Protein AF-A0A0A0JXG1-F1 (afdb_monomer)

pLDDT: mean 90.21, std 9.06, range [51.78, 97.31]

Mean predicted aligned error: 4.3 Å

Secondary structure (DSSP, 8-state):
-EEEEEEEE-TTTT--HHHHHHHHHHTT-EE-SS-PEEEEETTEEEEEEEEEEEPPPP-

Nearest PDB structures (foldseek):
  3k6r-assembly1_A  TM=4.150E-01  e=1.384E+00  Pyrococcus horikoshii
  6lrg-assembly1_B  TM=3.878E-01  e=3.042E+00  Nostoc sp. PCC 7120 = FACHB-418
  3a27-assembly1_A  TM=3.422E-01  e=3.042E+00  Methanocaldococcus jannaschii
  6juy-assembly1_A  TM=3.802E-01  e=3.875E+00  Synechocystis sp. PCC 6803 substr. Kazusa

Solvent-accessible surface area (backbone atoms only — not comparable to full-atom values): 3578 Å² total; per-residue (Å²): 102,80,44,77,50,79,49,73,48,34,60,88,82,57,55,48,69,69,58,47,50,48,53,34,44,76,73,50,31,37,77,73,58,99,70,61,49,79,46,78,56,96,90,38,74,26,36,41,30,57,30,34,29,74,52,76,78,84,126

Foldseek 3Di:
DKDKDKDKAACVPNPDPVSVQVVCVVVQKHFPDPAFDWDADPNGTITITIIMGDDPDDD

Structure (mmCIF, N/CA/C/O backbone):
data_AF-A0A0A0JXG1-F1
#
_entry.id   AF-A0A0A0JXG1-F1
#
loop_
_atom_site.group_PDB
_atom_site.id
_atom_site.type_symbol
_atom_site.label_atom_id
_atom_site.label_alt_id
_atom_site.label_comp_id
_atom_site.label_asym_id
_atom_site.label_entity_id
_atom_site.label_seq_id
_atom_site.pdbx_PDB_ins_code
_atom_site.Cartn_x
_atom_site.Cartn_y
_atom_site.Cartn_z
_atom_site.occupancy
_atom_site.B_iso_or_equiv
_atom_site.auth_seq_id
_atom_site.auth_comp_id
_atom_site.auth_asym_id
_atom_site.auth_atom_id
_atom_site.pdbx_PDB_model_num
ATOM 1 N N . MET A 1 1 ? 7.560 5.144 -20.740 1.00 87.38 1 MET A N 1
ATOM 2 C CA . MET A 1 1 ? 6.367 5.866 -20.238 1.00 87.38 1 MET A CA 1
ATOM 3 C C . MET A 1 1 ? 6.104 5.425 -18.804 1.00 87.38 1 MET A C 1
ATOM 5 O O . MET A 1 1 ? 6.259 4.237 -18.532 1.00 87.38 1 MET A O 1
ATOM 9 N N . LEU A 1 2 ? 5.784 6.348 -17.893 1.00 89.38 2 LEU A N 1
ATOM 10 C CA . LEU A 1 2 ? 5.420 6.004 -16.513 1.00 89.38 2 LEU A CA 1
ATOM 11 C C . LEU A 1 2 ? 3.915 5.749 -16.412 1.00 89.38 2 LEU A C 1
ATOM 13 O O . LEU A 1 2 ? 3.122 6.414 -17.072 1.00 89.38 2 LEU A O 1
ATOM 17 N N . GLU A 1 3 ? 3.554 4.767 -15.599 1.00 92.81 3 GLU A N 1
ATOM 18 C CA . GLU A 1 3 ? 2.187 4.473 -15.183 1.00 92.81 3 GLU A CA 1
ATOM 19 C C . GLU A 1 3 ? 2.054 4.820 -13.703 1.00 92.81 3 GLU A C 1
ATOM 21 O O . GLU A 1 3 ? 2.986 4.568 -12.938 1.00 92.81 3 GLU A O 1
ATOM 26 N N . TYR A 1 4 ? 0.923 5.406 -13.319 1.00 92.00 4 TYR A N 1
ATOM 27 C CA . TYR A 1 4 ? 0.637 5.858 -11.960 1.00 92.00 4 TYR A CA 1
ATOM 28 C C . TYR A 1 4 ? -0.661 5.219 -11.477 1.00 92.00 4 TYR A C 1
ATOM 30 O O . TYR A 1 4 ? -1.597 5.071 -12.262 1.00 92.00 4 TYR A O 1
ATOM 38 N N . ALA A 1 5 ? -0.715 4.866 -10.197 1.00 93.50 5 ALA A N 1
ATOM 39 C CA . ALA A 1 5 ? -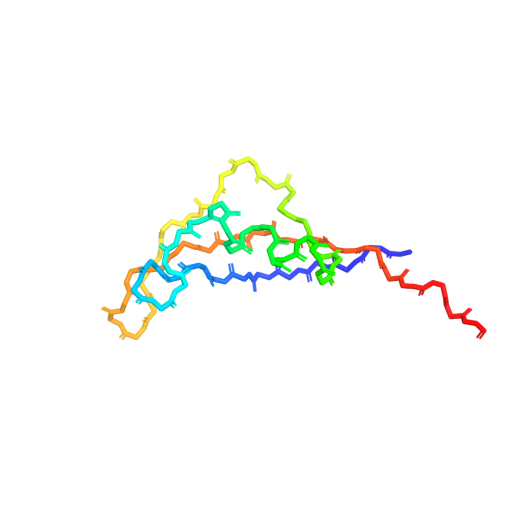1.904 4.313 -9.562 1.00 93.50 5 ALA A CA 1
ATOM 40 C C . ALA A 1 5 ? -1.984 4.730 -8.088 1.00 93.50 5 ALA A C 1
ATOM 42 O O . ALA A 1 5 ? -0.993 5.166 -7.493 1.00 93.50 5 ALA A O 1
ATOM 43 N N . LEU A 1 6 ? -3.178 4.582 -7.516 1.00 93.88 6 LEU A N 1
ATOM 44 C CA . LEU A 1 6 ? -3.400 4.622 -6.076 1.00 93.88 6 LEU A CA 1
ATOM 45 C C . LEU A 1 6 ? -3.560 3.185 -5.592 1.00 93.88 6 LEU A C 1
ATOM 47 O O . LEU A 1 6 ? -4.350 2.436 -6.165 1.00 93.88 6 LEU A O 1
ATOM 51 N N . MET A 1 7 ? -2.795 2.811 -4.575 1.00 94.88 7 MET A N 1
ATOM 52 C CA . MET A 1 7 ? -2.878 1.497 -3.945 1.00 94.88 7 MET A CA 1
ATOM 53 C C . MET A 1 7 ? -3.031 1.676 -2.445 1.00 94.88 7 MET A C 1
ATOM 55 O O . MET A 1 7 ? -2.395 2.552 -1.857 1.00 94.88 7 MET A O 1
ATOM 59 N N . ASP A 1 8 ? -3.895 0.866 -1.856 1.00 95.56 8 ASP A N 1
ATOM 60 C CA . ASP A 1 8 ? -4.237 0.947 -0.446 1.00 95.56 8 ASP A CA 1
ATOM 61 C C . ASP A 1 8 ? -3.513 -0.176 0.296 1.00 95.56 8 ASP A C 1
ATOM 63 O O . ASP A 1 8 ? -3.579 -1.329 -0.119 1.00 95.56 8 ASP A O 1
ATOM 67 N N . TYR A 1 9 ? -2.806 0.194 1.359 1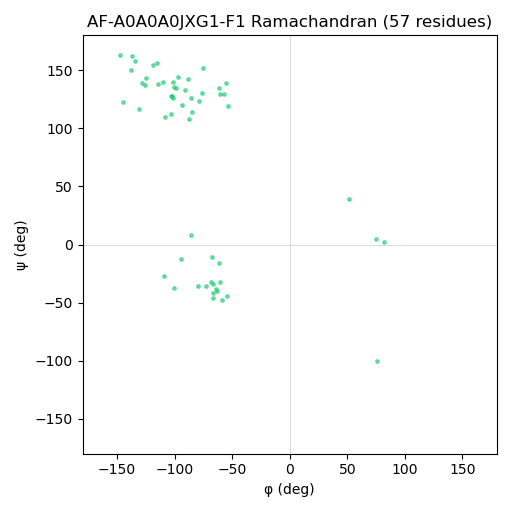.00 95.25 9 TYR A N 1
ATOM 68 C CA . TYR A 1 9 ? -2.263 -0.716 2.358 1.00 95.25 9 TYR A CA 1
ATOM 69 C C . TYR A 1 9 ? -3.270 -0.842 3.506 1.00 95.25 9 TYR A C 1
ATOM 71 O O . TYR A 1 9 ? -3.609 0.160 4.146 1.00 95.25 9 TYR A O 1
ATOM 79 N N . ASP A 1 10 ? -3.755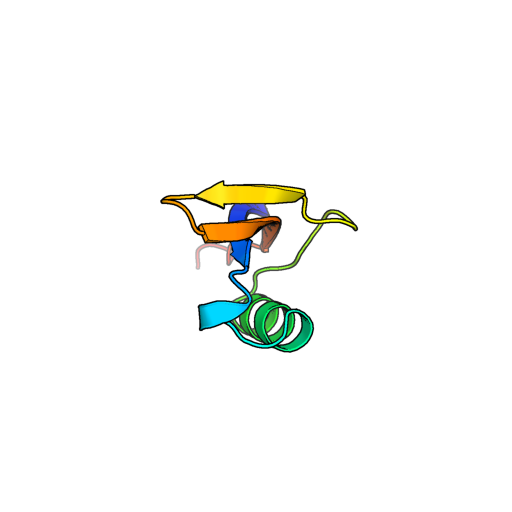 -2.047 3.776 1.00 95.81 10 ASP A N 1
ATOM 80 C CA . ASP A 1 10 ? -4.620 -2.361 4.913 1.00 95.81 10 ASP A CA 1
ATOM 81 C C . ASP A 1 10 ? -3.824 -3.187 5.942 1.00 95.81 10 ASP A C 1
ATOM 83 O O . ASP A 1 10 ? -3.542 -4.358 5.693 1.00 95.81 10 ASP A O 1
ATOM 87 N N . PRO A 1 11 ? -3.482 -2.637 7.123 1.00 94.88 11 PRO A N 1
ATOM 88 C CA . PRO A 1 11 ? -2.698 -3.359 8.129 1.00 94.88 11 PRO A CA 1
ATOM 89 C C . PRO A 1 11 ? -3.385 -4.627 8.661 1.00 94.88 11 PRO A C 1
ATOM 91 O O . PRO A 1 11 ? -2.729 -5.462 9.278 1.00 94.88 11 PRO A O 1
ATOM 94 N N . VAL A 1 12 ? -4.697 -4.793 8.452 1.00 94.44 12 VAL A N 1
ATOM 95 C CA . VAL A 1 12 ? -5.420 -6.010 8.851 1.00 94.44 12 VAL A CA 1
ATOM 96 C C . VAL A 1 12 ? -5.208 -7.147 7.850 1.00 94.44 12 VAL A C 1
ATOM 98 O O . VAL A 1 12 ? -5.153 -8.304 8.263 1.00 94.44 12 VAL A O 1
ATOM 101 N N . THR A 1 13 ? -5.112 -6.850 6.550 1.00 94.12 13 THR A N 1
ATOM 102 C CA . THR A 1 13 ? -4.973 -7.877 5.500 1.00 94.12 13 THR A CA 1
ATOM 103 C C . THR A 1 13 ? -3.547 -8.039 5.008 1.00 94.12 13 THR A C 1
ATOM 105 O O . THR A 1 13 ? -3.129 -9.160 4.738 1.00 94.12 13 THR A O 1
ATOM 108 N N . ASP A 1 14 ? -2.814 -6.935 4.912 1.00 94.62 14 ASP A N 1
ATOM 109 C CA . ASP A 1 14 ? -1.490 -6.875 4.294 1.00 94.62 14 ASP A CA 1
ATOM 110 C C . ASP A 1 14 ? -0.372 -7.039 5.336 1.00 94.62 14 ASP A C 1
ATOM 112 O O . ASP A 1 14 ? 0.780 -7.285 4.991 1.00 94.62 14 ASP A O 1
ATOM 116 N N . GLY A 1 15 ? -0.709 -6.945 6.627 1.00 95.00 15 GLY A N 1
ATOM 117 C CA . GLY A 1 15 ? 0.215 -7.197 7.727 1.00 95.00 15 GLY A CA 1
ATOM 118 C C . GLY A 1 15 ? 1.196 -6.052 7.951 1.00 95.00 15 GLY A C 1
ATOM 119 O O . GLY A 1 15 ? 0.850 -5.084 8.621 1.00 95.00 15 GLY A O 1
ATOM 120 N N . ASP A 1 16 ? 2.428 -6.193 7.459 1.00 95.06 16 ASP A N 1
ATOM 121 C CA . ASP A 1 16 ? 3.486 -5.188 7.603 1.00 95.06 16 ASP A CA 1
ATOM 122 C C . ASP A 1 16 ? 3.614 -4.324 6.343 1.00 95.06 16 ASP A C 1
ATOM 124 O O . ASP A 1 16 ? 3.654 -4.807 5.211 1.00 95.06 16 ASP A O 1
ATOM 128 N N . GLU A 1 17 ? 3.721 -3.013 6.544 1.00 93.25 17 GLU A N 1
ATOM 129 C CA . GLU A 1 17 ? 3.760 -2.050 5.446 1.00 93.25 17 GLU A CA 1
ATOM 130 C C . GLU A 1 17 ? 5.041 -2.152 4.607 1.00 93.25 17 GLU A C 1
ATOM 132 O O . GLU A 1 17 ? 5.016 -1.888 3.402 1.00 93.25 17 GLU A O 1
ATOM 137 N N . ALA A 1 18 ? 6.172 -2.520 5.216 1.00 92.25 18 ALA A N 1
ATOM 138 C CA . ALA A 1 18 ? 7.421 -2.681 4.484 1.00 92.25 18 ALA A CA 1
ATOM 139 C C . ALA A 1 18 ? 7.397 -3.947 3.622 1.00 92.25 18 ALA A C 1
ATOM 141 O O . ALA A 1 18 ? 7.921 -3.920 2.507 1.00 92.25 18 ALA A O 1
ATOM 142 N N . ASP A 1 19 ? 6.769 -5.022 4.096 1.00 95.00 19 ASP A N 1
ATOM 143 C CA . ASP A 1 19 ? 6.564 -6.237 3.303 1.00 95.00 19 ASP A CA 1
ATOM 144 C C . ASP A 1 19 ? 5.607 -5.990 2.134 1.00 95.00 19 ASP A C 1
ATOM 146 O O . ASP A 1 19 ? 5.968 -6.266 0.987 1.00 95.00 19 ASP A O 1
ATOM 150 N N . TRP A 1 20 ? 4.477 -5.325 2.376 1.00 94.88 20 TRP A N 1
ATOM 151 C CA . TRP A 1 20 ? 3.583 -4.860 1.312 1.00 94.88 20 TRP A CA 1
ATOM 152 C C . TRP A 1 20 ? 4.318 -3.999 0.267 1.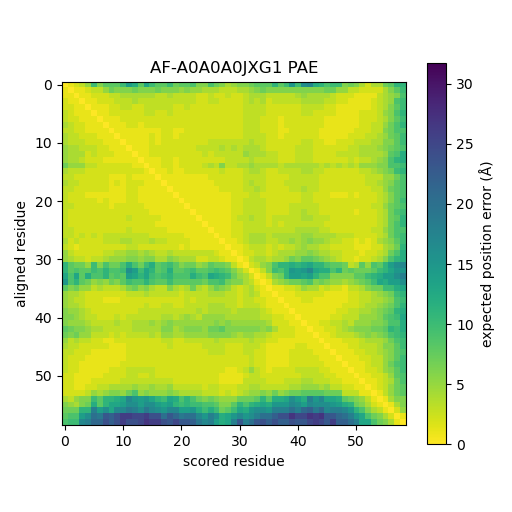00 94.88 20 TRP A C 1
ATOM 154 O O . TRP A 1 20 ? 4.184 -4.199 -0.944 1.00 94.88 20 TRP A O 1
ATOM 164 N N . ALA A 1 21 ? 5.172 -3.067 0.707 1.00 92.50 21 ALA A N 1
ATOM 165 C CA . ALA A 1 21 ? 5.949 -2.225 -0.202 1.00 92.50 21 ALA A CA 1
ATOM 166 C C . ALA A 1 21 ? 6.991 -3.023 -1.012 1.00 92.50 21 ALA A C 1
ATOM 168 O O . ALA A 1 21 ? 7.248 -2.690 -2.173 1.00 92.50 21 ALA A O 1
ATOM 169 N N . ARG A 1 22 ? 7.583 -4.079 -0.434 1.00 92.81 22 ARG A N 1
ATOM 170 C CA . ARG A 1 22 ? 8.483 -5.001 -1.150 1.00 92.81 22 ARG A CA 1
ATOM 171 C C . ARG A 1 22 ? 7.733 -5.801 -2.209 1.00 92.81 22 ARG A C 1
ATOM 173 O O . ARG A 1 22 ? 8.245 -5.952 -3.316 1.00 92.81 22 ARG A O 1
ATOM 180 N N . GLU A 1 23 ? 6.528 -6.275 -1.905 1.00 94.19 23 GLU A N 1
ATOM 181 C CA . GLU A 1 23 ? 5.678 -6.975 -2.872 1.00 94.19 23 GLU A CA 1
ATOM 182 C C . GLU A 1 23 ? 5.272 -6.065 -4.034 1.00 94.19 23 GLU A C 1
ATOM 184 O O . GLU A 1 23 ? 5.304 -6.483 -5.196 1.00 94.19 23 GLU A O 1
ATOM 189 N N . LEU A 1 24 ? 4.959 -4.796 -3.759 1.00 92.94 24 LEU A N 1
ATOM 190 C CA . LEU A 1 24 ? 4.742 -3.808 -4.813 1.00 92.94 24 LEU A CA 1
ATOM 191 C C . LEU A 1 24 ? 5.966 -3.653 -5.716 1.00 92.94 24 LEU A C 1
ATOM 193 O O . LEU A 1 24 ? 5.815 -3.705 -6.941 1.00 92.94 24 LEU A O 1
ATOM 197 N N . ASP A 1 25 ? 7.163 -3.507 -5.137 1.00 92.44 25 ASP A N 1
ATOM 198 C CA . ASP A 1 25 ? 8.401 -3.354 -5.914 1.00 92.44 25 ASP A CA 1
ATOM 199 C C . ASP A 1 25 ? 8.700 -4.602 -6.750 1.00 92.44 25 ASP A C 1
ATOM 201 O O . ASP A 1 25 ? 9.065 -4.481 -7.922 1.00 92.44 25 ASP A O 1
ATOM 205 N N . ALA A 1 26 ? 8.439 -5.797 -6.212 1.00 93.12 26 ALA A N 1
ATOM 206 C CA . ALA A 1 26 ? 8.537 -7.054 -6.953 1.00 93.12 26 ALA A CA 1
ATOM 207 C C . ALA A 1 26 ? 7.578 -7.103 -8.161 1.00 93.12 26 ALA A C 1
ATOM 209 O O . ALA A 1 26 ? 7.923 -7.653 -9.206 1.00 93.12 26 ALA A O 1
ATOM 210 N N . ASN A 1 27 ? 6.412 -6.454 -8.063 1.00 90.69 27 ASN A N 1
ATOM 211 C CA . ASN A 1 27 ? 5.454 -6.269 -9.162 1.00 90.69 27 ASN A CA 1
ATOM 212 C C . ASN A 1 27 ? 5.758 -5.038 -10.048 1.00 90.69 27 ASN A C 1
ATOM 214 O O . ASN A 1 27 ? 4.965 -4.660 -10.921 1.00 90.69 27 ASN A O 1
ATOM 218 N N . GLY A 1 28 ? 6.910 -4.399 -9.836 1.00 93.25 28 GLY A N 1
ATOM 219 C CA . GLY A 1 28 ? 7.397 -3.245 -10.584 1.00 93.25 28 GLY A CA 1
ATOM 220 C C . GLY A 1 28 ? 6.814 -1.901 -10.144 1.00 93.25 28 GLY A C 1
ATOM 221 O O . GLY A 1 28 ? 7.146 -0.878 -10.750 1.00 93.25 28 GLY A O 1
ATOM 222 N N . TRP A 1 29 ? 5.960 -1.877 -9.120 1.00 94.62 29 TRP A N 1
ATOM 223 C CA . TRP A 1 29 ? 5.362 -0.670 -8.557 1.00 94.62 29 TRP A CA 1
ATOM 224 C C . TRP A 1 29 ? 6.212 -0.108 -7.424 1.00 94.62 29 TRP A C 1
ATOM 226 O O . TRP A 1 29 ? 6.615 -0.810 -6.513 1.00 94.62 29 TRP A O 1
ATOM 236 N N . ARG A 1 30 ? 6.454 1.201 -7.441 1.00 91.00 30 ARG A N 1
ATOM 237 C CA . ARG A 1 30 ? 7.215 1.889 -6.394 1.00 91.00 30 ARG A CA 1
ATOM 238 C C . ARG A 1 30 ? 6.419 3.037 -5.823 1.00 91.00 30 ARG A C 1
ATOM 240 O O . ARG A 1 30 ? 5.850 3.826 -6.583 1.00 91.00 30 ARG A O 1
ATOM 247 N N . THR A 1 31 ? 6.448 3.183 -4.504 1.00 87.88 31 THR A N 1
ATOM 248 C CA . THR A 1 31 ? 6.003 4.409 -3.842 1.00 87.88 31 THR A CA 1
ATOM 249 C C . THR A 1 31 ? 6.874 5.572 -4.332 1.00 87.88 31 THR A C 1
ATOM 251 O O . THR A 1 31 ? 8.097 5.469 -4.437 1.00 87.88 31 THR A O 1
ATOM 254 N N . TRP A 1 32 ? 6.241 6.664 -4.764 1.00 78.56 32 TRP A N 1
ATOM 255 C CA . TRP A 1 32 ? 6.957 7.833 -5.304 1.00 78.56 32 TRP A CA 1
ATOM 256 C C . TRP A 1 32 ? 6.913 9.045 -4.370 1.00 78.56 32 TRP A C 1
ATOM 258 O O . TRP A 1 32 ? 7.841 9.850 -4.388 1.00 78.56 32 TRP A O 1
ATOM 268 N N . HIS A 1 33 ? 5.880 9.152 -3.531 1.00 74.75 33 HIS A N 1
ATOM 269 C CA . HIS A 1 33 ? 5.820 10.133 -2.449 1.00 74.75 33 HIS A CA 1
ATOM 270 C C . HIS A 1 33 ? 6.257 9.504 -1.129 1.00 74.75 33 HIS A C 1
ATOM 272 O O . HIS A 1 33 ? 5.954 8.344 -0.868 1.00 74.75 33 HIS A O 1
ATOM 278 N N . GLY A 1 34 ? 6.944 10.287 -0.292 1.00 73.69 34 GLY A N 1
ATOM 279 C CA . GLY A 1 34 ? 7.491 9.819 0.986 1.00 73.69 34 GLY A CA 1
ATOM 280 C C . GLY A 1 34 ? 6.446 9.449 2.043 1.00 73.69 34 GLY A C 1
ATOM 281 O O . GLY A 1 34 ? 6.806 8.862 3.058 1.00 73.69 34 GLY A O 1
ATOM 282 N N . THR A 1 35 ? 5.166 9.767 1.833 1.00 82.88 35 THR A N 1
ATOM 283 C CA . THR A 1 35 ? 4.103 9.485 2.803 1.00 82.88 35 THR A CA 1
ATOM 284 C C . THR A 1 35 ? 2.783 9.117 2.124 1.00 82.88 35 THR A C 1
ATOM 286 O O . THR A 1 35 ? 2.223 9.898 1.356 1.00 82.88 35 THR A O 1
ATOM 289 N N . GLY A 1 36 ? 2.255 7.934 2.448 1.00 88.56 36 GLY A N 1
ATOM 290 C CA . GLY A 1 36 ? 0.859 7.578 2.196 1.00 88.56 36 GLY A CA 1
ATOM 291 C C . GLY A 1 36 ? -0.082 8.268 3.186 1.00 88.56 36 GLY A C 1
ATOM 292 O O . GLY A 1 36 ? 0.310 8.561 4.323 1.00 88.56 36 GLY A O 1
ATOM 293 N N . VAL A 1 37 ? -1.325 8.507 2.766 1.00 94.19 37 VAL A N 1
ATOM 294 C CA . VAL A 1 37 ? -2.370 9.161 3.571 1.00 94.19 37 VAL A CA 1
ATOM 295 C C 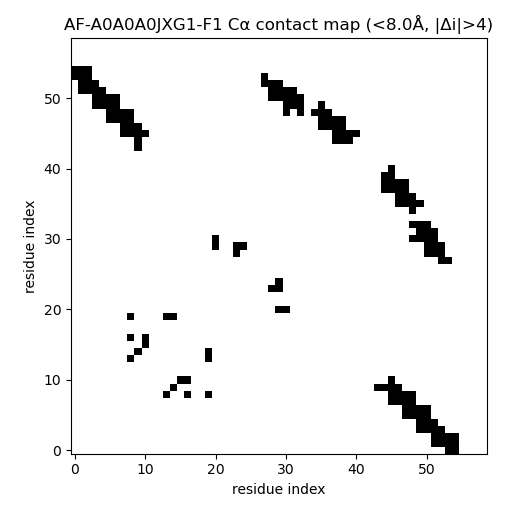. VAL A 1 37 ? -3.328 8.129 4.158 1.00 94.19 37 VAL A C 1
ATOM 297 O O . VAL A 1 37 ? -3.759 7.214 3.463 1.00 94.19 37 VAL A O 1
ATOM 300 N N . TRP A 1 38 ? -3.677 8.268 5.436 1.00 95.75 38 TRP A N 1
ATOM 301 C CA . TRP A 1 38 ? -4.690 7.414 6.059 1.00 95.75 38 TRP A CA 1
ATOM 302 C C . TRP A 1 38 ? -6.090 7.848 5.626 1.00 95.75 38 TRP A C 1
ATOM 304 O O . TRP A 1 38 ? -6.423 9.028 5.718 1.00 95.75 38 TRP A O 1
ATOM 314 N N . VAL A 1 39 ? -6.900 6.892 5.178 1.00 96.50 39 VAL A N 1
ATOM 315 C CA . VAL A 1 39 ? -8.289 7.089 4.750 1.00 96.50 39 VAL A CA 1
ATOM 316 C C . VAL A 1 39 ? -9.172 5.967 5.294 1.00 96.50 39 VAL A C 1
ATOM 318 O O . VAL A 1 39 ? -8.682 4.910 5.694 1.00 96.50 39 VAL A O 1
ATOM 321 N N . GLU A 1 40 ? -10.481 6.198 5.307 1.00 97.31 40 GLU A N 1
ATOM 322 C CA . GLU A 1 40 ? -11.468 5.171 5.630 1.00 97.31 40 GLU A CA 1
ATOM 323 C C . GLU A 1 40 ? -12.106 4.642 4.341 1.00 97.31 40 GLU A C 1
ATOM 325 O O . GLU A 1 40 ? -12.604 5.416 3.521 1.00 97.31 40 GLU A O 1
ATOM 330 N N . VAL A 1 41 ? -12.075 3.324 4.145 1.00 93.56 41 VAL A N 1
ATOM 331 C CA . VAL A 1 41 ? -12.687 2.634 3.002 1.00 93.56 41 VAL A CA 1
ATOM 332 C C . VAL A 1 41 ? -13.513 1.477 3.546 1.00 93.56 41 VAL A C 1
ATOM 334 O O . VAL A 1 41 ? -12.972 0.568 4.169 1.00 93.56 41 VAL A O 1
ATOM 337 N N . ASN A 1 42 ? -14.832 1.508 3.333 1.00 92.38 42 ASN A N 1
ATOM 338 C CA . ASN A 1 42 ? -15.766 0.484 3.825 1.00 92.38 42 ASN A CA 1
ATOM 339 C C . ASN A 1 42 ? -15.616 0.189 5.337 1.00 92.38 42 ASN A C 1
ATOM 341 O O . ASN A 1 42 ? -15.655 -0.967 5.754 1.00 92.38 42 ASN A O 1
ATOM 345 N N . GLY A 1 43 ? -15.390 1.227 6.153 1.00 92.56 43 GLY A N 1
ATOM 346 C CA . GLY A 1 43 ? -15.186 1.102 7.603 1.00 92.56 43 GLY A CA 1
ATOM 347 C C . GLY A 1 43 ? -13.815 0.561 8.024 1.00 92.56 43 GLY A C 1
ATOM 348 O O . GLY A 1 43 ? -13.584 0.350 9.213 1.00 92.56 43 GLY A O 1
ATOM 349 N N . ARG A 1 44 ? -12.890 0.336 7.081 1.00 93.44 44 ARG A N 1
ATOM 350 C CA . ARG A 1 44 ? -11.500 -0.034 7.368 1.00 93.44 44 ARG A CA 1
ATOM 351 C C . ARG A 1 44 ? -10.581 1.160 7.216 1.00 93.44 44 ARG A C 1
ATOM 353 O O . ARG A 1 44 ? -10.704 1.945 6.275 1.00 93.44 44 ARG A O 1
ATOM 360 N N . ARG A 1 45 ? -9.627 1.268 8.135 1.00 96.56 45 ARG A N 1
ATOM 361 C CA . ARG A 1 45 ? -8.584 2.285 8.088 1.00 96.56 45 ARG A CA 1
ATOM 362 C C . ARG A 1 45 ? -7.420 1.767 7.252 1.00 96.56 45 ARG A C 1
ATOM 364 O O . ARG A 1 45 ? -6.671 0.913 7.711 1.00 96.56 45 ARG A O 1
ATOM 371 N N . VAL A 1 46 ? -7.264 2.325 6.058 1.00 96.75 46 VAL A N 1
ATOM 372 C CA . VAL A 1 46 ? -6.219 1.945 5.098 1.00 96.75 46 VAL A CA 1
ATOM 373 C C . VAL A 1 46 ? -5.307 3.131 4.811 1.00 96.75 46 VAL A C 1
ATOM 375 O O . VAL A 1 46 ? -5.711 4.291 4.947 1.00 96.75 46 VAL A O 1
ATOM 378 N N . ARG A 1 47 ? -4.064 2.866 4.417 1.00 96.00 47 ARG A N 1
ATOM 379 C CA . ARG A 1 47 ? -3.116 3.892 3.994 1.00 96.00 47 ARG A CA 1
ATOM 380 C C . ARG A 1 47 ? -2.994 3.889 2.481 1.00 96.00 47 ARG A C 1
ATOM 382 O O . ARG A 1 47 ? -2.476 2.955 1.883 1.00 96.00 47 ARG A O 1
ATOM 389 N N . ARG A 1 48 ? -3.463 4.962 1.860 1.00 95.81 48 ARG A N 1
ATOM 390 C CA . ARG A 1 48 ? -3.436 5.142 0.414 1.00 95.81 48 ARG A CA 1
ATOM 391 C C . ARG A 1 48 ? -2.107 5.722 -0.037 1.00 95.81 48 ARG A C 1
ATOM 393 O O . ARG A 1 48 ? -1.697 6.799 0.405 1.00 95.81 48 ARG A O 1
ATOM 400 N N . TRP A 1 49 ? -1.474 5.042 -0.980 1.00 95.31 49 TRP A N 1
ATOM 401 C CA . TRP A 1 49 ? -0.185 5.395 -1.553 1.00 95.31 49 TRP A CA 1
ATOM 402 C C . TRP A 1 49 ? -0.306 5.759 -3.027 1.00 95.31 49 TRP A C 1
ATOM 404 O O . TRP A 1 49 ? -0.976 5.086 -3.806 1.00 95.31 49 TRP A O 1
ATOM 414 N N . SER A 1 50 ? 0.409 6.812 -3.424 1.00 94.19 50 SER A N 1
ATOM 415 C CA . SER A 1 50 ? 0.671 7.101 -4.835 1.00 94.19 50 SER A CA 1
ATOM 416 C C . SER A 1 50 ? 1.883 6.304 -5.301 1.00 94.19 50 SER A C 1
ATOM 418 O O . SER A 1 50 ? 3.013 6.547 -4.857 1.00 94.19 50 SER A O 1
ATOM 420 N N . VAL A 1 51 ? 1.644 5.371 -6.216 1.00 94.19 51 VAL A N 1
ATOM 421 C CA . VAL A 1 51 ? 2.666 4.476 -6.757 1.00 94.19 51 VAL A CA 1
ATOM 422 C C . VAL A 1 51 ? 2.883 4.727 -8.242 1.00 94.19 51 VAL A C 1
ATOM 424 O O . VAL A 1 51 ? 2.013 5.240 -8.949 1.00 94.19 51 VAL A O 1
ATOM 427 N N . ARG A 1 52 ? 4.067 4.359 -8.729 1.00 93.69 52 ARG A N 1
ATOM 428 C CA . ARG A 1 52 ? 4.409 4.415 -10.149 1.00 93.69 52 A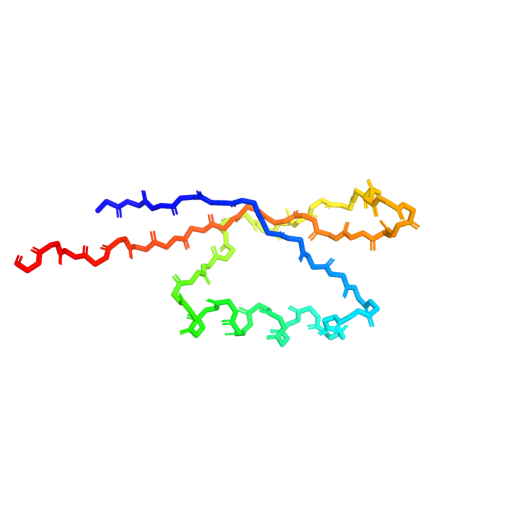RG A CA 1
ATOM 429 C C . ARG A 1 52 ? 5.174 3.182 -10.594 1.00 93.69 52 ARG A C 1
ATOM 431 O O . ARG A 1 52 ? 5.971 2.646 -9.829 1.00 93.69 52 ARG A O 1
ATOM 438 N N . ARG A 1 53 ? 5.026 2.809 -11.860 1.00 93.25 53 ARG A N 1
ATOM 439 C CA . ARG A 1 53 ? 5.896 1.830 -12.522 1.00 93.25 53 ARG A CA 1
ATOM 440 C C . ARG A 1 53 ? 6.329 2.306 -13.897 1.00 93.25 53 ARG A C 1
ATOM 442 O O . ARG A 1 53 ? 5.677 3.144 -14.524 1.00 93.25 53 ARG A O 1
ATOM 449 N N . ARG A 1 54 ? 7.439 1.765 -14.395 1.00 90.00 54 ARG A N 1
ATOM 450 C CA . ARG A 1 54 ? 7.806 1.929 -15.807 1.00 90.00 54 ARG A CA 1
ATOM 451 C C . ARG A 1 54 ? 6.976 0.946 -16.622 1.00 90.00 54 ARG A C 1
ATOM 453 O O . ARG A 1 54 ? 7.046 -0.251 -16.367 1.00 90.00 54 ARG A O 1
ATOM 460 N N . LYS A 1 55 ? 6.222 1.432 -17.613 1.00 82.56 55 LYS A N 1
ATOM 461 C CA . LYS A 1 55 ? 5.630 0.523 -18.600 1.00 82.56 55 LYS A CA 1
ATOM 462 C C . LYS A 1 55 ? 6.761 -0.201 -19.332 1.00 82.56 55 LYS A C 1
ATOM 464 O O . LYS A 1 55 ? 7.706 0.488 -19.745 1.00 82.56 55 LYS A O 1
ATOM 469 N N . PRO A 1 56 ? 6.675 -1.5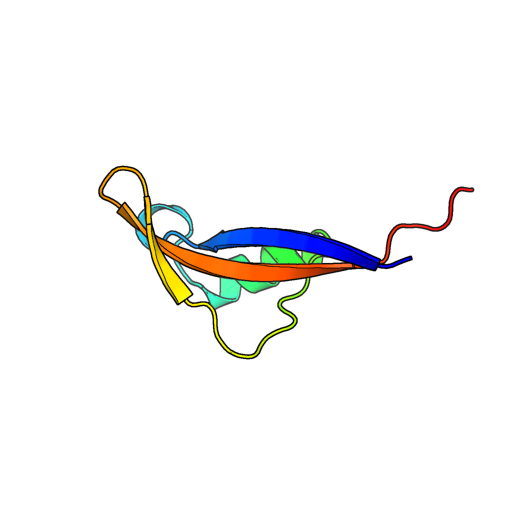28 -19.522 1.00 70.94 56 PRO A N 1
ATOM 470 C CA . PRO A 1 56 ? 7.576 -2.209 -20.437 1.00 70.94 56 PRO A CA 1
ATOM 471 C C . PRO A 1 56 ? 7.458 -1.540 -21.809 1.00 70.94 56 PRO A C 1
ATOM 473 O O . PRO A 1 56 ? 6.365 -1.137 -22.224 1.00 70.94 56 PRO A O 1
ATOM 476 N N . ALA A 1 57 ? 8.592 -1.349 -22.487 1.00 67.88 57 ALA A N 1
ATOM 477 C CA . ALA A 1 57 ? 8.553 -0.940 -23.882 1.00 67.88 57 ALA A CA 1
ATOM 478 C C . ALA A 1 57 ? 7.742 -2.004 -24.635 1.00 67.88 57 ALA A C 1
ATOM 480 O O . ALA A 1 57 ? 7.978 -3.195 -24.431 1.00 67.88 57 ALA A O 1
ATOM 481 N N . LYS A 1 58 ? 6.748 -1.585 -25.431 1.00 59.75 58 LYS A N 1
ATOM 482 C CA . LYS A 1 58 ? 6.089 -2.506 -26.365 1.00 59.75 58 LYS A CA 1
ATOM 483 C C . LYS A 1 58 ? 7.204 -3.142 -27.202 1.00 59.75 58 LYS A C 1
ATOM 485 O O . LYS A 1 58 ? 7.970 -2.393 -27.807 1.00 59.75 58 LYS A O 1
ATOM 490 N N . ALA A 1 59 ? 7.322 -4.466 -27.126 1.00 51.78 59 ALA A N 1
ATOM 491 C CA . ALA A 1 59 ? 8.151 -5.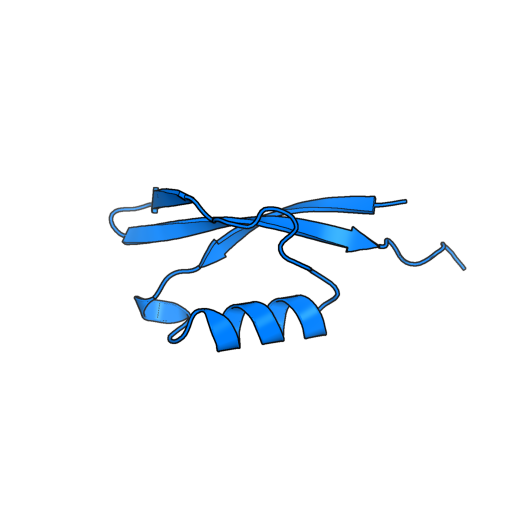246 -28.036 1.00 51.78 59 ALA A CA 1
ATOM 492 C C . ALA A 1 59 ? 7.620 -5.113 -29.468 1.00 51.78 59 ALA A C 1
ATOM 494 O O . ALA A 1 59 ? 6.386 -4.920 -29.612 1.00 51.78 59 ALA A O 1
#

Radius of gyration: 12.49 Å; Cα contacts (8 Å, |Δi|>4): 88; chains: 1; bounding box: 24×18×37 Å

S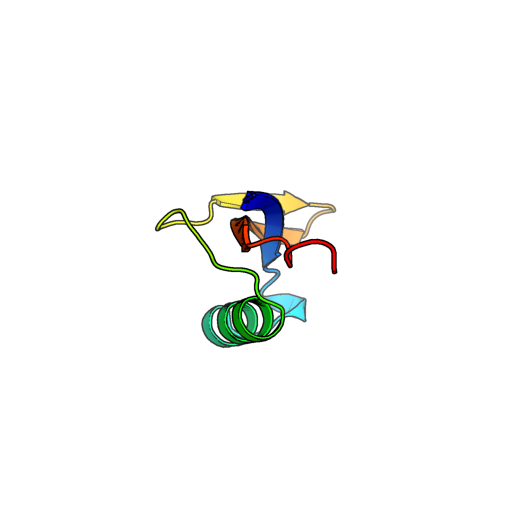equence (59 aa):
MLEYALMDYDPVTDGDEADWARELDANGWRTWHGTGVWVEVNGRRVRRWSVRRRKPAKA

Organism: NCBI:txid1385519